Protein AF-C7H6H5-F1 (afdb_monomer_lite)

Sequence (111 aa):
MAKWLDIKGPVVADTVYADSTLVAKDVSFTLPGIEFLTADVQAMGNMTVPLIGLLENMELSITKIGVDNGLRRMNRLEKQSFEFRWVQNVVKSDGSTAPEGCKAFVRTMPA

Structure (mmCIF, N/CA/C/O backbone):
data_AF-C7H6H5-F1
#
_entry.id   AF-C7H6H5-F1
#
loop_
_atom_site.group_PDB
_atom_site.id
_atom_site.type_symbol
_atom_site.label_atom_id
_atom_site.label_alt_id
_atom_site.label_comp_id
_atom_site.label_asym_id
_atom_site.label_entity_id
_atom_site.label_seq_id
_atom_site.pdbx_PDB_ins_code
_atom_site.Cartn_x
_atom_site.Cartn_y
_atom_site.Cartn_z
_atom_site.occupancy
_atom_site.B_iso_or_equiv
_atom_site.auth_seq_id
_atom_site.auth_comp_id
_atom_site.auth_asym_id
_atom_site.auth_atom_id
_atom_site.pdbx_PDB_model_num
ATOM 1 N N . MET A 1 1 ? 26.089 22.757 -2.591 1.00 53.88 1 MET A N 1
ATOM 2 C CA . MET A 1 1 ? 25.798 21.736 -3.621 1.00 53.88 1 MET A CA 1
ATOM 3 C C . MET A 1 1 ? 24.354 21.309 -3.456 1.00 53.88 1 MET A C 1
ATOM 5 O O . MET A 1 1 ? 23.988 20.957 -2.341 1.00 53.88 1 MET A O 1
ATOM 9 N N . ALA A 1 2 ? 23.528 21.399 -4.500 1.00 64.44 2 ALA A N 1
ATOM 10 C CA . ALA A 1 2 ? 22.180 20.839 -4.444 1.00 64.44 2 ALA A CA 1
ATOM 11 C C . ALA A 1 2 ? 22.305 19.319 -4.268 1.00 64.44 2 ALA A C 1
ATOM 13 O O . ALA A 1 2 ? 23.017 18.662 -5.026 1.00 64.44 2 ALA A O 1
ATOM 14 N N . LYS A 1 3 ? 21.696 18.779 -3.212 1.00 83.12 3 LYS A N 1
ATOM 15 C CA . LYS A 1 3 ? 21.692 17.342 -2.943 1.00 83.12 3 LYS A CA 1
ATOM 16 C C . LYS A 1 3 ? 20.827 16.680 -4.015 1.00 83.12 3 LYS A C 1
ATOM 18 O O . LYS A 1 3 ? 19.654 17.023 -4.128 1.00 83.12 3 LYS A O 1
ATOM 23 N N . TRP A 1 4 ? 21.410 15.787 -4.812 1.00 86.31 4 TRP A N 1
ATOM 24 C CA . TRP A 1 4 ? 20.648 15.000 -5.778 1.00 86.31 4 TRP A CA 1
ATOM 25 C C . TRP A 1 4 ? 19.582 14.178 -5.050 1.00 86.31 4 TRP A C 1
ATOM 27 O O . TRP A 1 4 ? 19.858 13.586 -4.002 1.00 86.31 4 TRP A O 1
ATOM 37 N N . LEU A 1 5 ? 18.375 14.167 -5.608 1.00 89.88 5 LEU A N 1
ATOM 38 C CA . LEU A 1 5 ? 17.283 13.312 -5.175 1.00 89.88 5 LEU A CA 1
ATOM 39 C C . LEU A 1 5 ? 17.020 12.307 -6.291 1.00 89.88 5 LEU A C 1
ATOM 41 O O . LEU A 1 5 ? 16.756 12.705 -7.424 1.00 89.88 5 LEU A O 1
ATOM 45 N N . ASP A 1 6 ? 17.100 11.022 -5.963 1.00 92.00 6 ASP A N 1
ATOM 46 C CA . ASP A 1 6 ? 16.848 9.964 -6.934 1.00 92.00 6 ASP A CA 1
ATOM 47 C C . ASP A 1 6 ? 15.435 10.064 -7.504 1.00 92.00 6 ASP A C 1
ATOM 49 O O . ASP A 1 6 ? 14.455 10.237 -6.772 1.00 92.00 6 ASP A O 1
ATOM 53 N N . ILE A 1 7 ? 15.328 9.909 -8.820 1.00 93.00 7 ILE A N 1
ATOM 54 C CA . ILE A 1 7 ? 14.045 9.984 -9.512 1.00 93.00 7 ILE A CA 1
ATOM 55 C C . ILE A 1 7 ? 13.365 8.629 -9.357 1.00 93.00 7 ILE A C 1
ATOM 57 O O . ILE A 1 7 ? 13.831 7.622 -9.895 1.00 93.00 7 ILE A O 1
ATOM 61 N N . LYS A 1 8 ? 12.260 8.604 -8.608 1.00 92.88 8 LYS A N 1
ATOM 62 C CA . LYS A 1 8 ? 11.426 7.412 -8.440 1.00 92.88 8 LYS A CA 1
ATOM 63 C C . LYS A 1 8 ? 10.503 7.286 -9.653 1.00 92.88 8 LYS A C 1
ATOM 65 O O . LYS A 1 8 ? 9.613 8.108 -9.849 1.00 92.88 8 LYS A O 1
ATOM 70 N N . GLY A 1 9 ? 10.792 6.311 -10.509 1.00 91.62 9 GLY A N 1
ATOM 71 C CA . GLY A 1 9 ? 10.014 6.005 -11.703 1.00 91.62 9 GLY A CA 1
ATOM 72 C C . GLY A 1 9 ? 8.735 5.219 -11.396 1.00 91.62 9 GLY A C 1
ATOM 73 O O . GLY A 1 9 ? 8.385 5.024 -10.231 1.00 91.62 9 GLY A O 1
ATOM 74 N N . PRO A 1 10 ? 8.021 4.760 -12.437 1.00 90.19 10 PRO A N 1
ATOM 75 C CA . PRO A 1 10 ? 6.761 4.048 -12.271 1.00 90.19 10 PRO A CA 1
ATOM 76 C C . PRO A 1 10 ? 6.941 2.706 -11.552 1.00 90.19 10 PRO A C 1
ATOM 78 O O . PRO A 1 10 ? 7.991 2.058 -11.640 1.00 90.19 10 PRO A O 1
ATOM 81 N N . VAL A 1 11 ? 5.872 2.279 -10.879 1.00 92.25 11 VAL A N 1
ATOM 82 C CA . VAL A 1 11 ? 5.755 0.937 -10.305 1.00 92.25 11 VAL A CA 1
ATOM 83 C C . VAL A 1 11 ? 5.651 -0.087 -11.437 1.00 92.25 11 VAL A C 1
ATOM 85 O O . VAL A 1 11 ? 4.853 0.073 -12.357 1.00 92.25 11 VAL A O 1
ATOM 88 N N . VAL A 1 12 ? 6.488 -1.122 -11.378 1.00 90.88 12 VAL A N 1
ATOM 89 C CA . VAL A 1 12 ? 6.629 -2.170 -12.403 1.00 90.88 12 VAL A CA 1
ATOM 90 C C . VAL A 1 12 ? 5.817 -3.414 -12.050 1.00 90.88 12 VAL A C 1
ATOM 92 O O . VAL A 1 12 ? 5.313 -4.098 -12.934 1.00 90.88 12 VAL A O 1
ATOM 95 N N . ALA A 1 13 ? 5.727 -3.729 -10.761 1.00 92.00 13 ALA A N 1
ATOM 96 C CA . ALA A 1 13 ? 4.962 -4.852 -10.249 1.00 92.00 13 ALA A CA 1
ATOM 97 C C . ALA A 1 13 ? 4.609 -4.605 -8.789 1.00 92.00 13 ALA A C 1
ATOM 99 O O . ALA A 1 13 ? 5.404 -4.025 -8.038 1.00 92.00 13 ALA A O 1
ATOM 100 N N . ASP A 1 14 ? 3.452 -5.105 -8.385 1.00 94.88 14 ASP A N 1
ATOM 101 C CA . ASP A 1 14 ? 2.935 -4.919 -7.047 1.00 94.88 14 ASP A CA 1
ATOM 102 C C . ASP A 1 14 ? 2.098 -6.121 -6.583 1.00 94.88 14 ASP A C 1
ATOM 104 O O . ASP A 1 14 ? 1.519 -6.882 -7.366 1.00 94.88 14 ASP A O 1
ATOM 108 N N . THR A 1 15 ? 2.110 -6.340 -5.272 1.00 94.25 15 THR A N 1
ATOM 109 C CA . THR A 1 15 ? 1.406 -7.441 -4.618 1.00 94.25 15 THR A CA 1
ATOM 110 C C . THR A 1 15 ? 0.910 -7.010 -3.250 1.00 94.25 15 THR A C 1
ATOM 112 O O . THR A 1 15 ? 1.579 -6.252 -2.539 1.00 94.25 15 THR A O 1
ATOM 115 N N . VAL A 1 16 ? -0.241 -7.552 -2.864 1.00 94.06 16 VAL A N 1
ATOM 116 C CA . VAL A 1 16 ? -0.840 -7.345 -1.547 1.00 94.06 16 VAL A CA 1
ATOM 117 C C . VAL A 1 16 ? -0.975 -8.678 -0.850 1.00 94.06 16 VAL A C 1
ATOM 119 O O . VAL A 1 16 ? -1.474 -9.659 -1.411 1.00 94.06 16 VAL A O 1
ATOM 122 N N . TYR A 1 17 ? -0.542 -8.691 0.400 1.00 94.25 17 TYR A N 1
ATOM 123 C CA . TYR A 1 17 ? -0.716 -9.795 1.319 1.00 94.25 17 TYR A CA 1
ATOM 124 C C . TYR A 1 17 ? -1.641 -9.351 2.449 1.00 94.25 17 TYR A C 1
ATOM 126 O O . TYR A 1 17 ? -1.513 -8.235 2.947 1.00 94.25 17 TYR A O 1
ATOM 134 N N . ALA A 1 18 ? -2.536 -10.238 2.871 1.00 92.56 18 ALA A N 1
ATOM 135 C CA . ALA A 1 18 ? -3.317 -10.088 4.093 1.00 92.56 18 ALA A CA 1
ATOM 136 C C . ALA A 1 18 ? -2.963 -11.251 5.021 1.00 92.56 18 ALA A C 1
ATOM 138 O O . ALA A 1 18 ? -2.998 -12.413 4.603 1.00 92.56 18 ALA A O 1
ATOM 139 N N . ASP A 1 19 ? -2.556 -10.935 6.249 1.00 91.94 19 ASP A N 1
ATOM 140 C CA . ASP A 1 19 ? -2.146 -11.905 7.269 1.00 91.94 19 ASP A CA 1
ATOM 141 C C . ASP A 1 19 ? -1.126 -12.925 6.725 1.00 91.94 19 ASP A C 1
ATOM 143 O O . ASP A 1 19 ? -1.277 -14.142 6.833 1.00 91.94 19 ASP A O 1
ATOM 147 N N . SER A 1 20 ? -0.081 -12.402 6.074 1.00 92.06 20 SER A N 1
ATOM 148 C CA . SER A 1 20 ? 1.002 -13.160 5.420 1.00 92.06 20 SER A CA 1
ATOM 149 C C . SER A 1 20 ? 0.587 -14.034 4.224 1.00 92.06 20 SER A C 1
ATOM 151 O O . SER A 1 20 ? 1.421 -14.752 3.672 1.00 92.06 20 SER A O 1
ATOM 153 N N . THR A 1 21 ? -0.667 -13.970 3.773 1.00 92.44 21 THR A N 1
ATOM 154 C CA . THR A 1 21 ? -1.157 -14.702 2.594 1.00 92.44 21 THR A CA 1
ATOM 155 C C . THR A 1 21 ? -1.260 -13.765 1.399 1.00 92.44 21 THR A C 1
ATOM 157 O O . THR A 1 21 ? -1.864 -12.704 1.515 1.00 92.44 21 THR A O 1
ATOM 160 N N . LEU A 1 22 ? -0.718 -14.152 0.241 1.00 92.56 22 LEU A N 1
ATOM 161 C CA . LEU A 1 22 ? -0.872 -13.378 -0.995 1.00 92.56 22 LEU A CA 1
ATOM 162 C C . LEU A 1 22 ? -2.354 -13.340 -1.397 1.00 92.56 22 LEU A C 1
ATOM 164 O O . LEU A 1 22 ? -2.943 -14.391 -1.653 1.00 92.56 22 LEU A O 1
ATOM 168 N N . VAL A 1 23 ? -2.944 -12.145 -1.455 1.00 91.88 23 VAL A N 1
ATOM 169 C CA . VAL A 1 23 ? -4.374 -11.960 -1.753 1.00 91.88 23 VAL A CA 1
ATOM 170 C C . VAL A 1 23 ? -4.640 -11.341 -3.116 1.00 91.88 23 VAL A C 1
ATOM 172 O O . VAL A 1 23 ? -5.667 -11.656 -3.714 1.00 91.88 23 VAL A O 1
ATOM 175 N N . ALA A 1 24 ? -3.726 -10.505 -3.609 1.00 91.94 24 ALA A N 1
ATOM 176 C CA . ALA A 1 24 ? -3.840 -9.872 -4.915 1.00 91.94 24 ALA A CA 1
ATOM 177 C C . ALA A 1 24 ? -2.459 -9.550 -5.504 1.00 91.94 24 ALA A C 1
ATOM 179 O O . ALA A 1 24 ? -1.482 -9.337 -4.779 1.00 91.94 24 ALA A O 1
ATOM 180 N N . LYS A 1 25 ? -2.398 -9.510 -6.832 1.00 91.94 25 LYS A N 1
ATOM 181 C CA . LYS A 1 25 ? -1.286 -8.973 -7.633 1.00 91.94 25 LYS A CA 1
ATOM 182 C C . LYS A 1 25 ? -1.842 -7.905 -8.561 1.00 91.94 25 LYS A C 1
ATOM 184 O O . LYS A 1 25 ? -3.048 -7.937 -8.788 1.00 91.94 25 LYS A O 1
ATOM 189 N N . ASP A 1 26 ? -1.014 -7.042 -9.134 1.00 90.88 26 ASP A N 1
ATOM 190 C CA . ASP A 1 26 ? -1.433 -6.039 -10.128 1.00 90.88 26 ASP A CA 1
ATOM 191 C C . ASP A 1 26 ? -2.645 -5.228 -9.631 1.00 90.88 26 ASP A C 1
ATOM 193 O O . ASP A 1 26 ? -3.757 -5.311 -10.178 1.00 90.88 26 ASP A O 1
ATOM 197 N N . VAL A 1 27 ? -2.452 -4.540 -8.510 1.00 90.50 27 VAL A N 1
ATOM 198 C CA . VAL A 1 27 ? -3.433 -3.679 -7.856 1.00 90.50 27 VAL A CA 1
ATOM 199 C C . VAL A 1 27 ? -2.965 -2.227 -7.856 1.00 90.50 27 VAL A C 1
ATOM 201 O O . VAL A 1 27 ? -1.785 -1.900 -7.908 1.00 90.50 27 VAL A O 1
ATOM 204 N N . SER A 1 28 ? -3.921 -1.315 -7.754 1.00 91.88 28 SER A N 1
ATOM 205 C CA . SER A 1 28 ? -3.639 0.076 -7.419 1.00 91.88 28 SER A CA 1
ATOM 206 C C . SER A 1 28 ? -3.970 0.282 -5.949 1.00 91.88 28 SER A C 1
ATOM 208 O O . SER A 1 28 ? -5.054 -0.094 -5.512 1.00 91.88 28 SER A O 1
ATOM 210 N N . PHE A 1 29 ? -3.054 0.843 -5.167 1.00 93.00 29 PHE A N 1
ATOM 211 C CA . PHE A 1 29 ? -3.319 1.184 -3.773 1.00 93.00 29 PHE A CA 1
ATOM 212 C C . PHE A 1 29 ? -2.738 2.545 -3.419 1.00 93.00 29 PHE A C 1
ATOM 214 O O . PHE A 1 29 ? -1.683 2.933 -3.925 1.00 93.00 29 PHE A O 1
ATOM 221 N N . THR A 1 30 ? -3.410 3.229 -2.499 1.00 94.50 30 THR A N 1
ATOM 222 C CA . THR A 1 30 ? -2.922 4.465 -1.887 1.00 94.50 30 THR A CA 1
ATOM 223 C C . THR A 1 30 ? -2.622 4.180 -0.429 1.00 94.50 30 THR A C 1
ATOM 225 O O . THR A 1 30 ? -3.518 3.822 0.333 1.00 94.50 30 THR A O 1
ATOM 228 N N . LEU A 1 31 ? -1.350 4.305 -0.044 1.00 94.69 31 LEU A N 1
ATOM 229 C CA . LEU A 1 31 ? -0.949 4.165 1.353 1.00 94.69 31 LEU A CA 1
ATOM 230 C C . LEU A 1 31 ? -1.499 5.333 2.184 1.00 94.69 31 LEU A C 1
ATOM 232 O O . LEU A 1 31 ? -1.640 6.431 1.641 1.00 94.69 31 LEU A O 1
ATOM 236 N N . PRO A 1 32 ? -1.751 5.134 3.489 1.00 94.31 32 PRO A N 1
ATOM 237 C CA . PRO A 1 32 ? -2.288 6.199 4.316 1.00 94.31 32 PRO A CA 1
ATOM 238 C C . PRO A 1 32 ? -1.362 7.413 4.379 1.00 94.31 32 PRO A C 1
ATOM 240 O O . PRO A 1 32 ? -0.171 7.285 4.682 1.00 94.31 32 PRO A O 1
ATOM 243 N N . GLY A 1 33 ? -1.928 8.585 4.092 1.00 91.25 33 GLY A N 1
ATOM 244 C CA . GLY A 1 33 ? -1.246 9.867 4.218 1.00 91.25 33 GLY A CA 1
ATOM 245 C C . GLY A 1 33 ? -0.984 10.216 5.681 1.00 91.25 33 GLY A C 1
ATOM 246 O O . GLY A 1 33 ? -1.778 9.899 6.563 1.00 91.25 33 GLY A O 1
ATOM 247 N N . ILE A 1 34 ? 0.145 10.875 5.937 1.00 90.38 34 ILE A N 1
ATOM 248 C CA . ILE A 1 34 ? 0.471 11.426 7.254 1.00 90.38 34 ILE A CA 1
ATOM 249 C C . ILE A 1 34 ? 0.331 12.940 7.142 1.00 90.38 34 ILE A C 1
ATOM 251 O O . ILE A 1 34 ? 1.270 13.631 6.748 1.00 90.38 34 ILE A O 1
ATOM 255 N N . GLU A 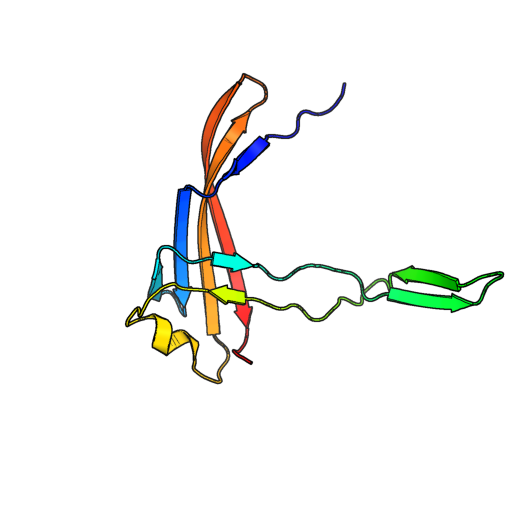1 35 ? -0.859 13.435 7.463 1.00 90.62 35 GLU A N 1
ATOM 256 C CA . GLU A 1 35 ? -1.212 14.851 7.370 1.00 90.62 35 GLU A CA 1
ATOM 257 C C . GLU A 1 35 ? -1.629 15.370 8.744 1.00 90.62 35 GLU A C 1
ATOM 259 O O . GLU A 1 35 ? -2.328 14.684 9.490 1.00 90.62 35 GLU A O 1
ATOM 264 N N . PHE A 1 36 ? -1.159 16.566 9.109 1.00 91.31 36 PHE A N 1
ATOM 265 C CA . PHE A 1 36 ? -1.551 17.197 10.367 1.00 91.31 36 PHE A CA 1
ATOM 266 C C . PHE A 1 36 ? -2.982 17.703 10.269 1.00 91.31 36 PHE A C 1
ATOM 268 O O . PHE A 1 36 ? -3.314 18.411 9.321 1.00 91.31 36 PHE A O 1
ATOM 275 N N . LEU A 1 37 ? -3.777 17.427 11.301 1.00 91.88 37 LEU A N 1
ATOM 276 C CA . LEU A 1 37 ? -5.074 18.071 11.459 1.00 91.88 37 LEU A CA 1
ATOM 277 C C . LEU A 1 37 ? -4.848 19.577 11.607 1.00 91.88 37 LEU A C 1
ATOM 279 O O . LEU A 1 37 ? -4.031 20.005 12.426 1.00 91.88 37 LEU A O 1
ATOM 283 N N . THR A 1 38 ? -5.554 20.389 10.831 1.00 91.31 38 THR A N 1
ATOM 284 C CA . THR A 1 38 ? -5.408 21.849 10.888 1.00 91.31 38 THR A CA 1
ATOM 285 C C . THR A 1 38 ? -6.570 22.516 11.608 1.00 91.31 38 THR A C 1
ATOM 287 O O . THR A 1 38 ? -7.706 22.056 11.524 1.00 91.31 38 THR A O 1
ATOM 290 N N . ALA A 1 39 ? -6.298 23.633 12.280 1.00 88.88 39 ALA A N 1
ATOM 291 C CA . ALA A 1 39 ? -7.317 24.512 12.839 1.00 88.88 39 ALA A CA 1
ATOM 292 C C . ALA A 1 39 ? -7.156 25.933 12.301 1.00 88.88 39 ALA A C 1
ATOM 294 O O . ALA A 1 39 ? -6.037 26.417 12.121 1.00 88.88 39 ALA A O 1
ATOM 295 N N . ASP A 1 40 ? -8.279 26.618 12.110 1.00 89.06 40 ASP A N 1
ATOM 296 C CA . ASP A 1 40 ? -8.281 28.037 11.780 1.00 89.06 40 ASP A CA 1
ATOM 297 C C . ASP A 1 40 ? -8.215 28.877 13.059 1.00 89.06 40 ASP A C 1
ATOM 299 O O . ASP A 1 40 ? -9.084 28.799 13.931 1.00 89.06 40 ASP A O 1
ATOM 303 N N . VAL A 1 41 ? -7.178 29.707 13.166 1.00 83.00 41 VAL A N 1
ATOM 304 C CA . VAL A 1 41 ? -7.010 30.680 14.247 1.00 83.00 41 VAL A CA 1
ATOM 305 C C . VAL A 1 41 ? -7.347 32.066 13.711 1.00 83.00 41 VAL A C 1
ATOM 307 O O . VAL A 1 41 ? -6.757 32.536 12.737 1.00 83.00 41 VAL A O 1
ATOM 310 N N . GLN A 1 42 ? -8.296 32.740 14.363 1.00 81.06 42 GLN A N 1
ATOM 311 C CA . GLN A 1 42 ? -8.674 34.110 14.024 1.00 81.06 42 GLN A CA 1
ATOM 312 C C . GLN A 1 42 ? -7.707 35.103 14.680 1.00 81.06 42 GLN A C 1
ATOM 314 O O . GLN A 1 42 ? -7.859 35.464 15.846 1.00 81.06 42 GLN A O 1
ATOM 319 N N . ALA A 1 43 ? -6.713 35.560 13.920 1.00 68.62 43 ALA A N 1
ATOM 320 C CA . ALA A 1 43 ? -5.838 36.668 14.299 1.00 68.62 43 ALA A CA 1
ATOM 321 C C . ALA A 1 43 ? -5.508 37.506 13.051 1.00 68.62 43 ALA A C 1
ATOM 323 O O . ALA A 1 43 ? -4.717 37.092 12.213 1.00 68.62 43 ALA A O 1
ATOM 324 N N . MET A 1 44 ? -6.148 38.678 12.911 1.00 64.56 44 MET A N 1
ATOM 325 C CA . MET A 1 44 ? -6.015 39.606 11.762 1.00 64.56 44 MET A CA 1
ATOM 326 C C . MET A 1 44 ? -6.291 38.997 10.365 1.00 64.56 44 MET A C 1
ATOM 328 O O . MET A 1 44 ? -5.879 39.547 9.347 1.00 64.56 44 MET A O 1
ATOM 332 N N . GLY A 1 45 ? -7.020 37.882 10.320 1.00 77.12 45 GLY A N 1
ATOM 333 C CA . GLY A 1 45 ? -7.352 37.089 9.137 1.00 77.12 45 GLY A CA 1
ATOM 334 C C . GLY A 1 45 ? -7.613 35.637 9.549 1.00 77.12 45 GLY A C 1
ATOM 335 O O . GLY A 1 45 ? -7.461 35.297 10.726 1.00 77.12 45 GLY A O 1
ATOM 336 N N . ASN A 1 46 ? -8.000 34.782 8.600 1.00 80.69 46 ASN A N 1
ATOM 337 C CA . ASN A 1 46 ? -8.046 33.338 8.836 1.00 80.69 46 ASN A CA 1
ATOM 338 C C . ASN A 1 46 ? -6.637 32.775 8.612 1.00 80.69 46 ASN A C 1
ATOM 340 O O . ASN A 1 46 ? -6.133 32.816 7.490 1.00 80.69 46 ASN A O 1
ATOM 344 N N . MET A 1 47 ? -5.997 32.284 9.674 1.00 84.19 47 MET A N 1
ATOM 345 C CA . MET A 1 47 ? -4.711 31.594 9.592 1.00 84.19 47 MET A CA 1
ATOM 346 C C . MET A 1 47 ? -4.913 30.113 9.915 1.00 84.19 47 MET A C 1
ATOM 348 O O . MET A 1 47 ? -5.259 29.773 11.044 1.00 84.19 47 MET A O 1
ATOM 352 N N . THR A 1 48 ? -4.661 29.239 8.942 1.00 88.00 48 THR A N 1
ATOM 353 C CA . THR A 1 48 ? -4.706 27.784 9.122 1.00 88.00 48 THR A CA 1
ATOM 354 C C . THR A 1 48 ? -3.385 27.303 9.716 1.00 88.00 48 THR A C 1
ATOM 356 O O . THR A 1 48 ? -2.323 27.482 9.116 1.00 88.00 48 THR A O 1
ATOM 359 N N . VAL A 1 49 ? -3.436 26.705 10.906 1.00 89.31 49 VAL A N 1
ATOM 360 C CA . VAL A 1 49 ? -2.258 26.181 11.611 1.00 89.31 49 VAL A CA 1
ATOM 361 C C . VAL A 1 49 ? -2.376 24.674 11.842 1.00 89.31 49 VAL A C 1
ATOM 363 O O . VAL A 1 49 ? -3.462 24.191 12.166 1.00 89.31 49 VAL A O 1
ATOM 366 N N . PRO A 1 50 ? -1.278 23.908 11.709 1.00 90.06 50 PRO A N 1
ATOM 367 C CA . PRO A 1 50 ? -1.277 22.492 12.047 1.00 90.06 50 PRO A CA 1
ATOM 368 C C . PRO A 1 50 ? -1.362 22.307 13.565 1.00 90.06 50 PRO A C 1
ATOM 370 O O . PRO A 1 50 ? -0.615 22.921 14.333 1.00 90.06 50 PRO A O 1
ATOM 373 N N . LEU A 1 51 ? -2.246 21.419 14.002 1.00 90.25 51 LEU A N 1
ATOM 374 C CA . LEU A 1 51 ? -2.337 20.976 15.383 1.00 90.25 51 LEU A CA 1
ATOM 375 C C . LEU A 1 51 ? -1.259 19.923 15.630 1.00 90.25 51 LEU A C 1
ATOM 377 O O . LEU A 1 51 ? -1.404 18.746 15.302 1.00 90.25 51 LEU A O 1
ATOM 381 N N . ILE A 1 52 ? -0.144 20.360 16.211 1.00 86.75 52 ILE A N 1
ATOM 382 C CA . ILE A 1 52 ? 0.991 19.483 16.503 1.00 86.75 52 ILE A CA 1
ATOM 383 C C . ILE A 1 52 ? 0.545 18.339 17.421 1.00 86.75 52 ILE A C 1
ATOM 385 O O . ILE A 1 52 ? 0.045 18.563 18.520 1.00 86.75 52 ILE A O 1
ATOM 389 N N . GLY A 1 53 ? 0.758 17.107 16.963 1.00 86.81 53 GLY A N 1
ATOM 390 C CA . GLY A 1 53 ? 0.373 15.888 17.678 1.00 86.81 53 GLY A CA 1
ATOM 391 C C . GLY A 1 53 ? -0.976 15.301 17.260 1.00 86.81 53 GLY A C 1
ATOM 392 O O . GLY A 1 53 ? -1.281 14.188 17.683 1.00 86.81 53 GLY A O 1
ATOM 393 N N . LEU A 1 54 ? -1.749 15.988 16.410 1.00 91.44 54 LEU A N 1
ATOM 394 C CA . LEU A 1 54 ? -2.975 15.457 15.812 1.00 91.44 54 LEU A CA 1
ATOM 395 C C . LEU A 1 54 ? -2.780 15.227 14.311 1.00 91.44 54 LEU A C 1
ATOM 397 O O . LEU A 1 54 ? -2.259 16.085 13.598 1.00 91.44 54 LEU A O 1
ATOM 401 N N . LEU A 1 55 ? -3.207 14.057 13.844 1.00 92.75 55 LEU A N 1
ATOM 402 C CA . LEU A 1 55 ? -3.202 13.683 12.434 1.00 92.75 55 LEU A CA 1
ATOM 403 C C . LEU A 1 55 ? -4.636 13.534 11.937 1.00 92.75 55 LEU A C 1
ATOM 405 O O . LEU A 1 55 ? -5.531 13.197 12.715 1.00 92.75 55 LEU A O 1
ATOM 409 N N . GLU A 1 56 ? -4.820 13.759 10.643 1.00 92.38 56 GLU A N 1
ATOM 410 C CA . GLU A 1 56 ? -6.050 13.414 9.941 1.00 92.38 56 GLU A CA 1
ATOM 411 C C . GLU A 1 56 ? -6.305 11.900 9.953 1.00 92.38 56 GLU A C 1
ATOM 413 O O . GLU A 1 56 ? -5.419 11.080 10.230 1.00 92.38 56 GLU A O 1
ATOM 418 N N . ASN A 1 57 ? -7.543 11.521 9.634 1.00 90.38 57 ASN A N 1
ATOM 419 C CA . ASN A 1 57 ? -7.904 10.116 9.498 1.00 90.38 57 ASN A CA 1
ATOM 420 C C . ASN A 1 57 ? -7.079 9.457 8.383 1.00 90.38 57 ASN A C 1
ATOM 422 O O . ASN A 1 57 ? -7.138 9.840 7.218 1.00 90.38 57 ASN A O 1
ATOM 426 N N . MET A 1 58 ? -6.334 8.419 8.754 1.00 92.88 58 MET A N 1
ATOM 427 C CA . MET A 1 58 ? -5.521 7.631 7.835 1.00 92.88 58 MET A CA 1
ATOM 428 C C . MET A 1 58 ? -6.392 6.647 7.048 1.00 92.88 58 MET A C 1
ATOM 430 O O . MET A 1 58 ? -6.860 5.652 7.603 1.00 92.88 58 MET A O 1
ATOM 434 N N . GLU A 1 59 ? -6.565 6.893 5.751 1.00 92.00 59 GLU A N 1
ATOM 435 C CA . GLU A 1 59 ? -7.328 6.023 4.852 1.00 92.00 59 GLU A CA 1
ATOM 436 C C . GLU A 1 59 ? -6.408 5.214 3.927 1.00 92.00 59 GLU A C 1
ATOM 438 O O . GLU A 1 59 ? -5.427 5.720 3.386 1.00 92.00 59 GLU A O 1
ATOM 443 N N . LEU A 1 60 ? -6.732 3.932 3.751 1.00 93.38 60 LEU A N 1
ATOM 444 C CA . LEU A 1 60 ? -6.069 3.020 2.821 1.00 93.38 60 LEU A CA 1
ATOM 445 C C . LEU A 1 60 ? -7.079 2.623 1.749 1.00 93.38 60 LEU A C 1
ATOM 447 O O . LEU A 1 60 ? -8.131 2.078 2.078 1.00 93.38 60 LEU A O 1
ATOM 451 N N . SER A 1 61 ? -6.726 2.805 0.479 1.00 93.12 61 SER A N 1
ATOM 452 C CA . SER A 1 61 ? -7.532 2.316 -0.641 1.00 93.12 61 SER A CA 1
ATOM 453 C C . SER A 1 61 ? -6.787 1.237 -1.420 1.00 93.12 61 SER A C 1
ATOM 455 O O . SER A 1 61 ? -5.573 1.309 -1.612 1.00 93.12 61 SER A O 1
ATOM 457 N N . ILE A 1 62 ? -7.522 0.212 -1.858 1.00 91.44 62 ILE A N 1
ATOM 458 C CA . ILE A 1 62 ? -7.016 -0.874 -2.701 1.00 91.44 62 ILE A CA 1
ATOM 459 C C . ILE A 1 62 ? -8.034 -1.106 -3.816 1.00 91.44 62 ILE A C 1
ATOM 461 O O . ILE A 1 62 ? -9.196 -1.406 -3.556 1.00 91.44 62 ILE A O 1
ATOM 465 N N . THR A 1 63 ? -7.591 -0.992 -5.061 1.00 90.94 63 THR A N 1
ATOM 466 C CA . THR A 1 63 ? -8.390 -1.206 -6.267 1.00 90.94 63 THR A CA 1
ATOM 467 C C . THR A 1 63 ? -7.784 -2.340 -7.082 1.00 90.94 63 THR A C 1
ATOM 469 O O . THR A 1 63 ? -6.613 -2.297 -7.462 1.00 90.94 63 THR A O 1
ATOM 472 N N . LYS A 1 64 ? -8.601 -3.347 -7.396 1.00 88.31 64 LYS A N 1
ATOM 473 C CA . LYS A 1 64 ? -8.245 -4.452 -8.290 1.00 88.31 64 LYS A CA 1
ATOM 474 C C . LYS A 1 64 ? -9.209 -4.482 -9.469 1.00 88.31 64 LYS A C 1
ATOM 476 O O . LYS A 1 64 ? -10.422 -4.474 -9.274 1.00 88.31 64 LYS A O 1
ATOM 481 N N . ILE A 1 65 ? -8.673 -4.563 -10.686 1.00 85.62 65 ILE A N 1
ATOM 482 C CA . ILE A 1 65 ? -9.478 -4.852 -11.878 1.00 85.62 65 ILE A CA 1
ATOM 483 C C . ILE A 1 65 ? -9.645 -6.371 -11.984 1.00 85.62 65 ILE A C 1
ATOM 485 O O . ILE A 1 65 ? -8.661 -7.096 -12.125 1.00 85.62 65 ILE A O 1
ATOM 489 N N . GLY A 1 66 ? -10.890 -6.844 -11.930 1.00 82.38 66 GLY A N 1
ATOM 490 C CA . GLY A 1 66 ? -11.226 -8.269 -11.967 1.00 82.38 66 GLY A CA 1
ATOM 491 C C . GLY A 1 66 ? -11.408 -8.892 -10.580 1.00 82.38 66 GLY A C 1
ATOM 492 O O . GLY A 1 66 ? -11.454 -8.200 -9.566 1.00 82.38 66 GLY A O 1
ATOM 493 N N . VAL A 1 67 ? -11.561 -10.218 -10.545 1.00 74.75 67 VAL A N 1
ATOM 494 C CA . VAL A 1 67 ? -11.823 -10.976 -9.315 1.00 74.75 67 VAL A CA 1
ATOM 495 C C . VAL A 1 67 ? -10.620 -11.848 -8.983 1.00 74.75 67 VAL A C 1
ATOM 497 O O . VAL A 1 67 ? -10.290 -12.758 -9.738 1.00 74.75 67 VAL A O 1
ATOM 500 N N . ASP A 1 68 ? -10.021 -11.613 -7.818 1.00 75.56 68 ASP A N 1
ATOM 501 C CA . ASP A 1 68 ? -9.059 -12.526 -7.203 1.00 75.56 68 ASP A CA 1
ATOM 502 C C . ASP A 1 68 ? -9.735 -13.302 -6.067 1.00 75.56 68 ASP A C 1
ATOM 504 O O . ASP A 1 68 ? -10.440 -12.735 -5.230 1.00 75.56 68 ASP A O 1
ATOM 508 N N . ASN A 1 69 ? -9.489 -14.612 -5.979 1.00 70.75 69 ASN A N 1
ATOM 509 C CA . ASN A 1 69 ? -10.056 -15.440 -4.905 1.00 70.75 69 ASN A CA 1
ATOM 510 C C . ASN A 1 69 ? -9.545 -15.010 -3.510 1.00 70.75 69 ASN A C 1
ATOM 512 O O . ASN A 1 69 ? -10.231 -15.167 -2.499 1.00 70.75 69 ASN A O 1
ATOM 516 N N . GLY A 1 70 ? -8.342 -14.427 -3.455 1.00 77.88 70 GLY A N 1
ATOM 517 C CA . GLY A 1 70 ? -7.774 -13.838 -2.244 1.00 77.88 70 GLY A CA 1
ATOM 518 C C . GLY A 1 70 ? -8.432 -12.517 -1.838 1.00 77.88 70 GLY A C 1
ATOM 519 O O . GLY A 1 70 ? -8.494 -12.227 -0.644 1.00 77.88 70 GLY A O 1
ATOM 520 N N . LEU A 1 71 ? -9.011 -11.772 -2.790 1.00 76.25 71 LEU A N 1
ATOM 521 C CA . LEU A 1 71 ? -9.625 -10.461 -2.557 1.00 76.25 71 LEU A CA 1
ATOM 522 C C . LEU A 1 71 ? -10.783 -10.538 -1.557 1.00 76.25 71 LEU A C 1
ATOM 524 O O . LEU A 1 71 ? -10.931 -9.671 -0.702 1.00 76.25 71 LEU A O 1
ATOM 528 N N . ARG A 1 72 ? -11.563 -11.629 -1.597 1.00 79.94 72 ARG A N 1
ATOM 529 C CA . ARG A 1 72 ? -12.677 -11.867 -0.663 1.00 79.94 72 ARG A CA 1
ATOM 530 C C . ARG A 1 72 ? -12.232 -11.835 0.800 1.00 79.94 72 ARG A C 1
ATOM 532 O O . ARG A 1 72 ? -13.027 -11.479 1.667 1.00 79.94 72 ARG A O 1
ATOM 539 N N . ARG A 1 73 ? -10.983 -12.212 1.091 1.00 78.88 73 ARG A N 1
ATOM 540 C CA . ARG A 1 73 ? -10.452 -12.199 2.461 1.00 78.88 73 ARG A CA 1
ATOM 541 C C . ARG A 1 73 ? -10.310 -10.783 3.004 1.00 78.88 73 ARG A C 1
ATOM 543 O O . ARG A 1 73 ? -10.433 -10.619 4.210 1.00 78.88 73 ARG A O 1
ATOM 550 N N . MET A 1 74 ? -10.127 -9.794 2.130 1.00 82.75 74 MET A N 1
ATOM 551 C CA . MET A 1 74 ? -9.977 -8.391 2.514 1.00 82.75 74 MET A CA 1
ATOM 552 C C . MET A 1 74 ? -11.300 -7.736 2.926 1.00 82.75 74 MET A C 1
ATOM 554 O O . MET A 1 74 ? -11.277 -6.735 3.616 1.00 82.75 74 MET A O 1
ATOM 558 N N . ASN A 1 75 ? -12.457 -8.310 2.575 1.00 83.88 75 ASN A N 1
ATOM 559 C CA . ASN A 1 75 ? -13.776 -7.736 2.887 1.00 83.88 75 ASN A CA 1
ATOM 560 C C . ASN A 1 75 ? -14.346 -8.198 4.243 1.00 83.88 75 ASN A C 1
ATOM 562 O O . ASN A 1 75 ? -15.562 -8.198 4.441 1.00 83.88 75 ASN A O 1
ATOM 566 N N . ARG A 1 76 ? -13.506 -8.671 5.172 1.00 86.00 76 ARG A N 1
ATOM 567 C CA . ARG A 1 76 ? -13.967 -9.096 6.505 1.00 86.00 76 ARG A CA 1
ATOM 568 C C . ARG A 1 76 ? -13.934 -7.900 7.452 1.00 86.00 76 ARG A C 1
ATOM 570 O O . ARG A 1 76 ? -12.912 -7.235 7.553 1.00 86.00 76 ARG A O 1
ATOM 577 N N . LEU A 1 77 ? -15.022 -7.680 8.190 1.00 87.75 77 LEU A N 1
ATOM 578 C CA . LEU A 1 77 ? -15.145 -6.634 9.215 1.00 87.75 77 LEU A CA 1
ATOM 579 C C . LEU A 1 77 ? -14.347 -6.982 10.485 1.00 87.75 77 LEU A C 1
ATOM 581 O O . LEU A 1 77 ? -14.891 -7.135 11.576 1.00 87.75 77 LEU A O 1
ATOM 585 N N . GLU A 1 78 ? -13.042 -7.145 10.332 1.00 89.94 78 GLU A N 1
ATOM 586 C CA . GLU A 1 78 ? -12.101 -7.397 11.413 1.00 89.94 78 GLU A CA 1
ATOM 587 C C . GLU A 1 78 ? -10.789 -6.656 11.150 1.00 89.94 78 GLU A C 1
ATOM 589 O O . GLU A 1 78 ? -10.523 -6.188 10.045 1.00 89.94 78 GLU A O 1
ATOM 594 N N . LYS A 1 79 ? -9.939 -6.562 12.174 1.00 91.25 79 LYS A N 1
ATOM 595 C CA . LYS A 1 79 ? -8.598 -5.994 12.010 1.00 91.25 79 LYS A CA 1
ATOM 596 C C . LYS A 1 79 ? -7.725 -6.959 11.219 1.00 91.25 79 LYS A C 1
ATOM 598 O O . LYS A 1 79 ? -7.513 -8.084 11.665 1.00 91.25 79 LYS A O 1
ATOM 603 N N . GLN A 1 80 ? -7.142 -6.474 10.133 1.00 91.88 80 GLN A N 1
ATOM 604 C CA . GLN A 1 80 ? -6.274 -7.237 9.245 1.00 91.88 80 GLN A CA 1
ATOM 605 C C . GLN A 1 80 ? -4.899 -6.588 9.144 1.00 91.88 80 GLN A C 1
ATOM 607 O O . GLN A 1 80 ? -4.759 -5.363 9.248 1.00 9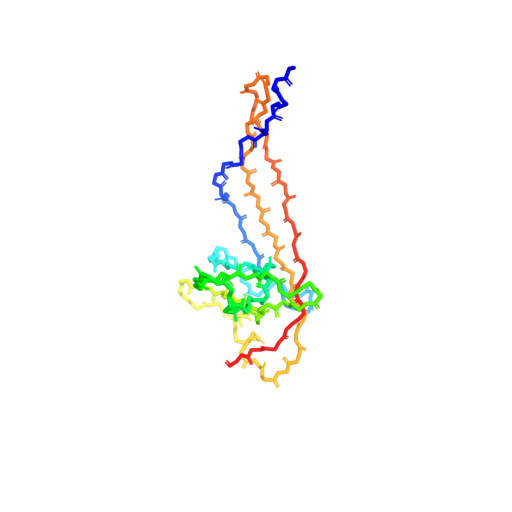1.88 80 GLN A O 1
ATOM 612 N N . SER A 1 81 ? -3.873 -7.420 8.971 1.00 94.56 81 SER A N 1
ATOM 613 C CA . SER A 1 81 ? -2.508 -6.951 8.735 1.00 94.56 81 SER A CA 1
ATOM 614 C C . SER A 1 81 ? -2.201 -7.045 7.248 1.00 94.56 81 SER A C 1
ATOM 616 O O . SER A 1 81 ? -2.033 -8.142 6.714 1.00 94.56 81 SER A O 1
ATOM 618 N N . PHE A 1 82 ? -2.116 -5.896 6.586 1.00 94.94 82 PHE A N 1
ATOM 619 C CA . PHE A 1 82 ? -1.748 -5.804 5.184 1.00 94.94 82 PHE A CA 1
ATOM 620 C C . PHE A 1 82 ? -0.249 -5.594 5.018 1.00 94.94 82 PHE A C 1
ATOM 622 O O . PHE A 1 82 ? 0.378 -4.805 5.729 1.00 94.94 82 PHE A O 1
ATOM 629 N N . GLU A 1 83 ? 0.311 -6.281 4.032 1.00 96.12 83 GLU A N 1
ATOM 630 C CA . GLU A 1 83 ? 1.659 -6.053 3.540 1.00 96.12 83 GLU A CA 1
ATOM 631 C C . GLU A 1 83 ? 1.590 -5.732 2.045 1.00 96.12 83 GLU A C 1
ATOM 633 O O . GLU A 1 83 ? 1.186 -6.558 1.224 1.00 96.12 83 GLU A O 1
ATOM 638 N N . PHE A 1 84 ? 2.019 -4.520 1.712 1.00 96.44 84 PHE A N 1
ATOM 639 C CA . PHE A 1 84 ? 2.153 -4.025 0.351 1.00 96.44 84 PHE A CA 1
ATOM 640 C C . PHE A 1 84 ? 3.596 -4.194 -0.074 1.00 96.44 84 PHE A C 1
ATOM 642 O O . PHE A 1 84 ? 4.509 -3.759 0.633 1.00 96.44 84 PHE A O 1
ATOM 649 N N . ARG A 1 85 ? 3.814 -4.809 -1.232 1.00 96.88 85 ARG A N 1
ATOM 650 C CA . ARG A 1 85 ? 5.137 -4.904 -1.848 1.00 96.88 85 ARG A CA 1
ATOM 651 C C . ARG A 1 85 ? 5.037 -4.388 -3.264 1.00 96.88 85 ARG A C 1
ATOM 653 O O . ARG A 1 85 ? 4.174 -4.851 -4.004 1.00 96.88 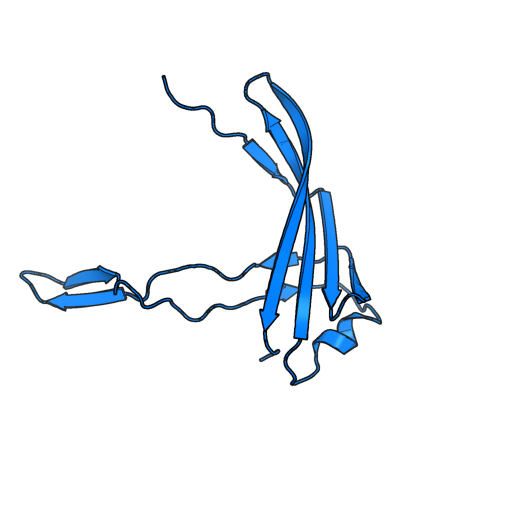85 ARG A O 1
ATOM 660 N N . TRP A 1 86 ? 5.933 -3.491 -3.639 1.00 96.62 86 TRP A N 1
ATOM 661 C CA . TRP A 1 86 ? 6.020 -3.000 -5.007 1.00 96.62 86 TRP A CA 1
ATOM 662 C C . TRP A 1 86 ? 7.470 -2.813 -5.427 1.00 96.62 86 TRP A C 1
ATOM 664 O O . TRP A 1 86 ? 8.360 -2.676 -4.589 1.00 96.62 86 TRP A O 1
ATOM 674 N N . VAL A 1 87 ? 7.714 -2.848 -6.730 1.00 96.50 87 VAL A N 1
ATOM 675 C CA . VAL A 1 87 ? 9.029 -2.592 -7.320 1.00 96.50 87 VAL A CA 1
ATOM 676 C C . VAL A 1 87 ? 8.914 -1.389 -8.235 1.00 96.50 87 VAL A C 1
ATOM 678 O O . VAL A 1 87 ? 7.988 -1.321 -9.040 1.00 96.50 87 VAL A O 1
ATOM 681 N N . GLN A 1 88 ? 9.854 -0.456 -8.133 1.00 94.81 88 GLN A N 1
ATOM 682 C CA . GLN A 1 88 ? 9.918 0.728 -8.987 1.00 94.81 88 GLN A CA 1
ATOM 683 C C . GLN A 1 88 ? 11.321 0.896 -9.568 1.00 94.81 88 GLN A C 1
ATOM 685 O O . GLN A 1 88 ? 12.316 0.572 -8.917 1.00 94.81 88 GLN A O 1
ATOM 690 N N . ASN A 1 89 ? 11.408 1.415 -10.790 1.00 94.06 89 ASN A N 1
ATOM 691 C CA . ASN A 1 89 ? 12.698 1.749 -11.393 1.00 94.06 89 ASN A CA 1
ATOM 692 C C . ASN A 1 89 ? 13.164 3.111 -10.885 1.00 94.06 89 ASN A C 1
ATOM 694 O O . ASN A 1 89 ? 12.416 4.083 -10.956 1.00 94.06 89 ASN A O 1
ATOM 698 N N . VAL A 1 90 ? 14.399 3.195 -10.399 1.00 93.75 90 VAL A N 1
ATOM 699 C CA . VAL A 1 90 ? 14.955 4.424 -9.828 1.00 93.75 90 VAL A CA 1
ATOM 700 C C . VAL A 1 90 ? 16.162 4.883 -10.624 1.00 93.75 90 VAL A C 1
ATOM 702 O O . VAL A 1 90 ? 17.074 4.094 -10.872 1.00 93.75 90 VAL A O 1
ATOM 705 N N . VAL A 1 91 ? 16.153 6.160 -11.017 1.00 94.25 91 VAL A N 1
ATOM 706 C CA . VAL A 1 91 ? 17.271 6.810 -11.711 1.00 94.25 91 VAL A CA 1
ATOM 707 C C . VAL A 1 91 ? 18.152 7.514 -10.687 1.00 94.25 91 VAL A C 1
ATOM 709 O O . VAL A 1 91 ? 17.689 8.391 -9.949 1.00 94.25 91 VAL A O 1
ATOM 712 N N . LYS A 1 92 ? 19.425 7.125 -10.654 1.00 90.50 92 LYS A N 1
ATOM 713 C CA . LYS A 1 92 ? 20.434 7.668 -9.740 1.00 90.50 92 LYS A CA 1
ATOM 714 C C . LYS A 1 92 ? 21.154 8.871 -10.348 1.00 90.50 92 LYS A C 1
ATOM 716 O O . LYS A 1 92 ? 21.007 9.176 -11.530 1.00 90.50 92 LYS A O 1
ATOM 721 N N . SER A 1 93 ? 21.973 9.543 -9.540 1.00 89.62 93 SER A N 1
ATOM 722 C CA . SER A 1 93 ? 22.734 10.737 -9.949 1.00 89.62 93 SER A CA 1
ATOM 723 C C . SER A 1 93 ? 23.713 10.498 -11.095 1.00 89.62 93 SER A C 1
ATOM 725 O O . SER A 1 93 ? 24.096 11.438 -11.782 1.00 89.62 93 SER A O 1
ATOM 727 N N . ASP A 1 94 ? 24.155 9.255 -11.272 1.00 91.06 94 ASP A N 1
ATOM 728 C CA . ASP A 1 94 ? 25.072 8.830 -12.331 1.00 91.06 94 ASP A CA 1
ATOM 729 C C . ASP A 1 94 ? 24.349 8.453 -13.639 1.00 91.06 94 ASP A C 1
ATOM 731 O O . ASP A 1 94 ? 24.985 8.003 -14.589 1.00 91.06 94 ASP A O 1
ATOM 735 N N . GLY A 1 95 ? 23.022 8.623 -13.694 1.00 88.50 95 GLY A N 1
ATOM 736 C CA . GLY A 1 95 ? 22.187 8.246 -14.834 1.00 88.50 95 GLY A CA 1
ATOM 737 C C . GLY A 1 95 ? 21.901 6.745 -14.935 1.00 88.50 95 GLY A C 1
ATOM 738 O O . GLY A 1 95 ? 21.171 6.330 -15.837 1.00 88.50 95 GLY A O 1
ATOM 739 N N . SER A 1 96 ? 22.429 5.921 -14.024 1.00 92.56 96 SER A N 1
ATOM 740 C CA . SER A 1 96 ? 22.090 4.501 -13.966 1.00 92.56 96 SER A CA 1
ATOM 741 C C . SER A 1 96 ? 20.652 4.299 -13.487 1.00 92.56 96 SER A C 1
ATOM 743 O O . SER A 1 96 ? 20.093 5.106 -12.737 1.00 92.56 96 SER A O 1
ATOM 745 N N . THR A 1 97 ? 20.051 3.192 -13.923 1.00 93.00 97 THR A N 1
ATOM 746 C CA . THR A 1 97 ? 18.722 2.773 -13.476 1.00 93.00 97 THR A CA 1
ATOM 747 C C . THR A 1 97 ? 18.815 1.435 -12.763 1.00 93.00 97 THR A C 1
ATOM 749 O O . THR A 1 97 ? 19.517 0.528 -13.212 1.00 93.00 97 THR A O 1
ATOM 752 N N . ALA A 1 98 ? 18.134 1.318 -11.625 1.00 92.06 98 ALA A N 1
ATOM 753 C CA . ALA A 1 98 ? 18.073 0.080 -10.859 1.00 92.06 98 ALA A CA 1
ATOM 754 C C . ALA A 1 98 ? 16.659 -0.147 -10.300 1.00 92.06 98 ALA A C 1
ATOM 756 O O . ALA A 1 98 ? 15.995 0.824 -9.924 1.00 92.06 98 ALA A O 1
ATOM 757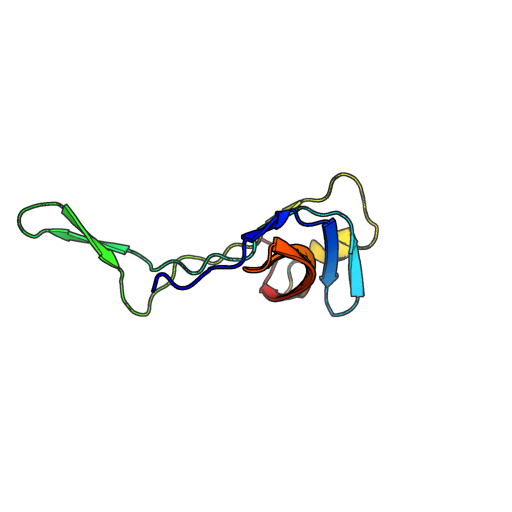 N N . PRO A 1 99 ? 16.194 -1.406 -10.218 1.00 93.31 99 PRO A N 1
ATOM 758 C CA . PRO A 1 99 ? 14.947 -1.724 -9.542 1.00 93.31 99 PRO A CA 1
ATOM 759 C C . PRO A 1 99 ? 15.121 -1.595 -8.022 1.00 93.31 99 PRO A C 1
ATOM 761 O O . PRO A 1 99 ? 16.023 -2.195 -7.435 1.00 93.31 99 PRO A O 1
ATOM 764 N N . GLU A 1 100 ? 14.231 -0.845 -7.377 1.00 95.12 100 GLU A N 1
ATOM 765 C CA . GLU A 1 100 ? 14.117 -0.766 -5.921 1.00 95.12 100 GLU A CA 1
ATOM 766 C C . GLU A 1 100 ? 12.835 -1.458 -5.459 1.00 95.12 100 GLU A C 1
ATOM 768 O O . GLU A 1 100 ? 11.737 -1.144 -5.921 1.00 95.12 100 GLU A O 1
ATOM 773 N N . GLY A 1 101 ? 12.984 -2.407 -4.532 1.00 95.75 101 GLY A N 1
ATOM 774 C CA . GLY A 1 101 ? 11.865 -3.045 -3.852 1.00 95.75 101 GLY A CA 1
ATOM 775 C C . GLY A 1 101 ? 11.419 -2.212 -2.658 1.00 95.75 101 GLY A C 1
ATOM 776 O O . GLY A 1 101 ? 12.205 -1.929 -1.755 1.00 95.75 101 GLY A O 1
ATOM 777 N N . CYS A 1 102 ? 10.145 -1.859 -2.634 1.00 95.50 102 CYS A N 1
ATOM 778 C CA . CYS A 1 102 ? 9.511 -1.124 -1.560 1.00 95.50 102 CYS A CA 1
ATOM 779 C C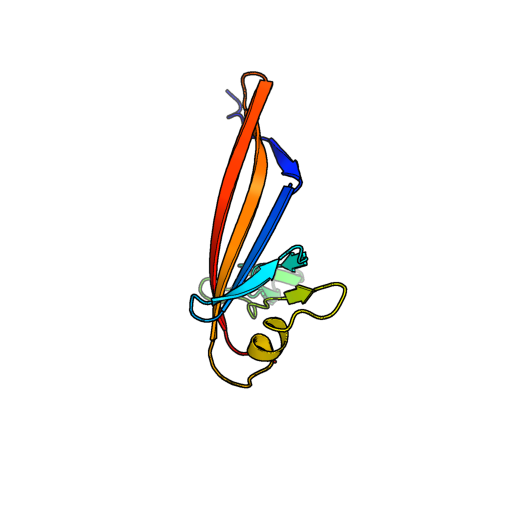 . CYS A 1 102 ? 8.503 -2.012 -0.829 1.00 95.50 102 CYS A C 1
ATOM 781 O O . CYS A 1 102 ? 7.921 -2.947 -1.393 1.00 95.50 102 CYS A O 1
ATOM 783 N N . LYS A 1 103 ? 8.321 -1.728 0.461 1.00 96.44 103 LYS A N 1
ATOM 784 C CA . LYS A 1 103 ? 7.433 -2.490 1.329 1.00 96.44 103 LYS A CA 1
ATOM 785 C C . LYS A 1 103 ? 6.795 -1.588 2.372 1.00 96.44 103 LYS A C 1
ATOM 787 O O . LYS A 1 103 ? 7.493 -0.801 3.006 1.00 96.44 103 LYS A O 1
ATOM 792 N N . ALA A 1 104 ? 5.498 -1.765 2.585 1.00 96.25 104 ALA A N 1
ATOM 793 C CA . ALA A 1 104 ? 4.759 -1.109 3.653 1.00 96.25 104 ALA A CA 1
ATOM 794 C C . ALA A 1 104 ? 3.888 -2.121 4.399 1.00 96.25 104 ALA A C 1
ATOM 796 O O . ALA A 1 104 ? 3.318 -3.031 3.796 1.00 96.25 104 ALA A O 1
ATOM 797 N N . PHE A 1 105 ? 3.777 -1.935 5.711 1.00 96.56 105 PHE A N 1
ATOM 798 C CA . PHE A 1 105 ? 2.873 -2.694 6.564 1.00 96.56 105 PHE A CA 1
ATOM 799 C C . PHE A 1 105 ? 1.801 -1.756 7.093 1.00 96.56 105 PHE A C 1
ATOM 801 O O . PHE A 1 105 ? 2.122 -0.713 7.662 1.00 96.56 105 PHE A O 1
ATOM 808 N N . VAL A 1 106 ? 0.538 -2.131 6.921 1.00 95.12 106 VAL A N 1
ATOM 809 C CA . VAL A 1 106 ? -0.602 -1.352 7.407 1.00 95.12 106 VAL A CA 1
ATOM 810 C C . VAL A 1 106 ? -1.532 -2.289 8.149 1.00 95.12 106 VAL A C 1
ATOM 812 O O . VAL A 1 106 ? -1.955 -3.311 7.617 1.00 95.12 106 VAL A O 1
ATOM 815 N N . ARG A 1 107 ? -1.867 -1.941 9.388 1.00 93.94 107 ARG A N 1
ATOM 816 C CA . ARG A 1 107 ? -2.880 -2.660 10.155 1.00 93.94 107 ARG A CA 1
ATOM 817 C C . ARG A 1 107 ? -4.130 -1.805 10.217 1.00 93.94 107 ARG A C 1
ATOM 819 O O . ARG A 1 107 ? -4.105 -0.739 10.823 1.00 93.94 107 ARG A O 1
ATOM 826 N N . THR A 1 108 ? -5.203 -2.275 9.599 1.00 92.12 108 THR A N 1
ATOM 827 C CA . THR A 1 108 ? -6.466 -1.536 9.533 1.00 92.12 108 THR A CA 1
ATOM 828 C C . THR A 1 108 ? -7.657 -2.492 9.544 1.00 92.12 108 THR A C 1
ATOM 830 O O . THR A 1 108 ? -7.486 -3.709 9.627 1.00 92.12 108 THR A O 1
ATOM 833 N N . MET A 1 109 ? -8.863 -1.943 9.525 1.00 89.50 109 MET A N 1
ATOM 834 C C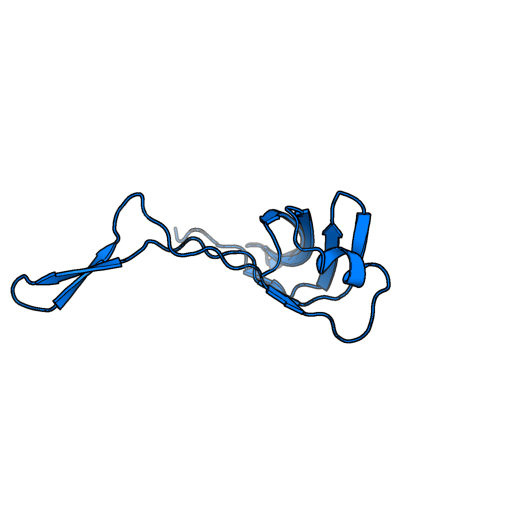A . MET A 1 109 ? -10.117 -2.662 9.350 1.00 89.50 109 MET A CA 1
ATOM 835 C C . MET A 1 109 ? -10.828 -2.073 8.123 1.00 89.50 109 MET A C 1
ATOM 837 O O . MET A 1 109 ? -10.822 -0.850 7.980 1.00 89.50 109 MET A O 1
ATOM 841 N N . PRO A 1 110 ? -11.416 -2.900 7.245 1.00 85.38 110 PRO A N 1
ATOM 842 C CA . PRO A 1 110 ? -12.239 -2.411 6.143 1.00 85.38 110 PRO A CA 1
ATOM 843 C C . PRO A 1 110 ? -13.421 -1.585 6.659 1.00 85.38 110 PRO A C 1
ATOM 845 O O . PRO A 1 110 ? -14.043 -1.968 7.656 1.00 85.38 110 PRO A O 1
ATOM 848 N N . ALA A 1 111 ? -13.697 -0.471 5.980 1.00 75.56 111 ALA A N 1
ATOM 849 C CA . ALA A 1 111 ? -14.868 0.370 6.213 1.00 75.56 111 ALA A CA 1
ATOM 850 C C . ALA A 1 111 ? -16.088 -0.139 5.433 1.00 75.56 111 ALA A C 1
ATOM 852 O O . ALA A 1 111 ? -15.893 -0.691 4.324 1.00 75.56 111 ALA A O 1
#

Organism: Faecalibacterium duncaniae (strain DSM 17677 / JCM 31915 / A2-165) (NCBI:txid411483)

Secondary structure (DSSP, 8-state):
-PPP--EEEEEEEEEEEETTEEEEES-EEEPPP--EEEEEEESSSEEEEEEEEEE-----EEE-SS--TTGGGGG-SS-EEEEEEEEEEEE-TTS-EEEEEEEEEEEE---

InterPro domains:
  IPR006498 Tail tube protein [PF04985] (15-100)

Radius of gyration: 18.86 Å; chains: 1; bounding box: 41×55×32 Å

Foldseek 3Di:
DPDDDKDWADWPWKFKDKPNHTQDIPKDKDFWDWAFDWDFDDDVDTDIDGDPPHTDDTDMDIGDDDDTPSVVVLQDQDWIKMKMKIWTWIQDPVRDIDIDIDIDIDIDGDD

pLDDT: mean 89.04, std 7.45, range [53.88, 96.88]